Protein AF-A0A955D880-F1 (afdb_monomer_lite)

pLDDT: mean 82.8, std 12.59, range [48.59, 97.19]

Sequence (163 aa):
MEKTPTTTPPSQSPPSVARRWAWSAGALPAGFIVLAI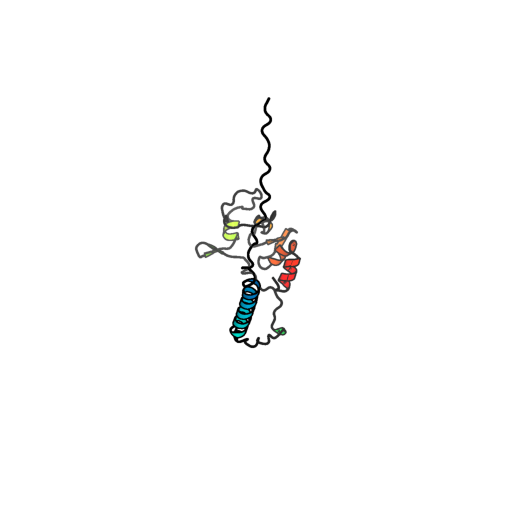WLGATSGRPDIPVVDTPGIDRASLVVAPRRQAMGDPPHTMVEGLPENCNACHQIFGSASPGGAALSFHREITLSHGLNARCVNCHDPHDRERLTLRDGSTIPFAETPLLCAQCHGTTYRDWQRGTH

Structure (mmCIF, N/CA/C/O backbone):
data_AF-A0A955D880-F1
#
_entry.id   AF-A0A955D880-F1
#
loop_
_atom_site.group_PDB
_atom_site.id
_atom_site.type_symbol
_atom_site.label_atom_id
_atom_site.label_alt_id
_atom_site.label_comp_id
_atom_site.label_asym_id
_atom_site.label_entity_id
_atom_site.label_seq_id
_atom_site.pdbx_PDB_ins_code
_atom_site.Cartn_x
_atom_site.Cartn_y
_atom_site.Cartn_z
_atom_site.occupancy
_atom_site.B_iso_or_equiv
_atom_site.auth_seq_id
_atom_site.auth_comp_id
_atom_site.auth_asym_id
_atom_site.auth_atom_id
_atom_site.pdbx_PDB_model_num
ATOM 1 N N . MET A 1 1 ? 4.815 87.605 -46.198 1.00 51.09 1 MET A N 1
ATOM 2 C CA . MET A 1 1 ? 4.827 87.033 -47.555 1.00 51.09 1 MET A CA 1
ATOM 3 C C . MET A 1 1 ? 6.274 86.758 -47.893 1.00 51.09 1 MET A C 1
ATOM 5 O O . MET A 1 1 ? 6.914 87.627 -48.442 1.00 51.09 1 MET A O 1
ATOM 9 N N . GLU A 1 2 ? 6.805 85.603 -47.496 1.00 48.59 2 GLU A N 1
ATOM 10 C CA . GLU A 1 2 ? 8.076 85.118 -48.039 1.00 48.59 2 GLU A CA 1
ATOM 11 C C . GLU A 1 2 ? 8.114 83.600 -47.859 1.00 48.59 2 GLU A C 1
ATOM 13 O O . GLU A 1 2 ? 8.034 83.085 -46.745 1.00 48.59 2 GLU A O 1
ATOM 18 N N . LYS A 1 3 ? 8.070 82.887 -48.987 1.00 53.78 3 LYS A N 1
ATOM 19 C CA . LYS A 1 3 ? 8.139 81.428 -49.057 1.00 53.78 3 LYS A CA 1
ATOM 20 C C . LYS A 1 3 ? 9.607 81.042 -48.919 1.00 53.78 3 LYS A C 1
ATOM 22 O O . LYS A 1 3 ? 10.378 81.283 -49.842 1.00 53.78 3 LYS A O 1
ATOM 27 N N . THR A 1 4 ? 9.985 80.438 -47.800 1.00 54.25 4 THR A N 1
ATOM 28 C CA . THR A 1 4 ? 11.317 79.845 -47.653 1.00 54.25 4 THR A CA 1
ATOM 29 C C . THR A 1 4 ? 11.426 78.626 -48.578 1.00 54.25 4 THR A C 1
ATOM 31 O O . THR A 1 4 ? 10.562 77.747 -48.514 1.00 54.25 4 THR A O 1
ATOM 34 N N . PRO A 1 5 ? 12.439 78.547 -49.456 1.00 59.53 5 PRO A N 1
ATOM 35 C CA . PRO A 1 5 ? 12.591 77.431 -50.378 1.00 59.53 5 PRO A CA 1
ATOM 36 C C . PRO A 1 5 ? 13.038 76.175 -49.622 1.00 59.53 5 PRO A C 1
ATOM 38 O O . PRO A 1 5 ? 14.025 76.181 -48.888 1.00 59.53 5 PRO A O 1
ATOM 41 N N . THR A 1 6 ? 12.298 75.082 -49.801 1.00 58.50 6 THR A N 1
ATOM 42 C CA . THR A 1 6 ? 12.678 73.757 -49.308 1.00 58.50 6 THR A CA 1
ATOM 43 C C . THR A 1 6 ? 13.786 73.198 -50.198 1.00 58.50 6 THR A C 1
ATOM 45 O O . THR A 1 6 ? 13.529 72.691 -51.286 1.00 58.50 6 THR A O 1
ATOM 48 N N . THR A 1 7 ? 15.030 73.309 -49.743 1.00 61.81 7 THR A N 1
ATOM 49 C CA . THR A 1 7 ? 16.190 72.677 -50.379 1.00 61.81 7 THR A CA 1
ATOM 50 C C . THR A 1 7 ? 16.181 71.180 -50.068 1.00 61.81 7 THR A C 1
ATOM 52 O O . THR A 1 7 ? 16.366 70.776 -48.921 1.00 61.81 7 THR A O 1
ATOM 55 N N . THR A 1 8 ? 15.948 70.340 -51.077 1.00 63.38 8 THR A N 1
ATOM 56 C CA . THR A 1 8 ? 16.103 68.882 -50.970 1.00 63.38 8 THR A CA 1
ATOM 57 C C . THR A 1 8 ? 17.583 68.535 -50.749 1.00 63.38 8 THR A C 1
ATOM 59 O O . THR A 1 8 ? 18.423 68.991 -51.530 1.00 63.38 8 THR A O 1
ATOM 62 N N . PRO A 1 9 ? 17.946 67.746 -49.721 1.00 66.69 9 PRO A N 1
ATOM 63 C CA . PRO A 1 9 ? 19.327 67.320 -49.530 1.00 66.69 9 PRO A CA 1
ATOM 64 C C . PRO A 1 9 ? 19.727 66.277 -50.590 1.00 66.69 9 PRO A C 1
ATOM 66 O O . PRO A 1 9 ? 18.876 65.516 -51.059 1.00 66.69 9 PRO A O 1
ATOM 69 N N . PRO A 1 10 ? 21.013 66.208 -50.979 1.00 62.09 10 PRO A N 1
ATOM 70 C CA . PRO A 1 10 ? 21.475 65.241 -51.966 1.00 62.09 10 PRO A CA 1
ATOM 71 C C . PRO A 1 10 ? 21.334 63.803 -51.448 1.00 62.09 10 PRO A C 1
ATOM 73 O O . PRO A 1 10 ? 21.678 63.494 -50.306 1.00 62.09 10 PRO A O 1
ATOM 76 N N . SER A 1 11 ? 20.850 62.923 -52.328 1.00 61.47 11 SER A N 1
ATOM 77 C CA . SER A 1 11 ? 20.796 61.472 -52.135 1.00 61.47 11 SER A CA 1
ATOM 78 C C . SER A 1 11 ? 22.201 60.924 -51.882 1.00 61.47 11 SER A C 1
ATOM 80 O O . SER A 1 11 ? 23.019 60.858 -52.799 1.00 61.47 11 SER A O 1
ATOM 82 N N . GLN A 1 12 ? 22.484 60.521 -50.645 1.00 61.50 12 GLN A N 1
ATOM 83 C CA . GLN A 1 12 ? 23.718 59.821 -50.303 1.00 61.50 12 GLN A CA 1
ATOM 84 C C . GLN A 1 12 ? 23.562 58.337 -50.648 1.00 61.50 12 GLN A C 1
ATOM 86 O O . GLN A 1 12 ? 22.694 57.652 -50.110 1.00 61.50 12 GLN A O 1
ATOM 91 N N . SER A 1 13 ? 24.402 57.840 -51.554 1.00 64.44 13 SER A N 1
ATOM 92 C CA . SER A 1 13 ? 24.541 56.405 -51.810 1.00 64.44 13 SER A CA 1
ATOM 93 C C . SER A 1 13 ? 25.023 55.700 -50.534 1.00 64.44 13 SER A C 1
ATOM 95 O O . SER A 1 13 ? 25.908 56.236 -49.859 1.00 64.44 13 SER A O 1
ATOM 97 N N . PRO A 1 14 ? 24.502 54.508 -50.184 1.00 63.31 14 PRO A N 1
ATOM 98 C CA . PRO A 1 14 ? 24.992 53.781 -49.021 1.00 63.31 14 PRO A CA 1
ATOM 99 C C . PRO A 1 14 ? 26.479 53.439 -49.209 1.00 63.31 14 PRO A C 1
ATOM 101 O O . PRO A 1 14 ? 26.905 53.165 -50.337 1.00 63.31 14 PRO A O 1
ATOM 104 N N . PRO A 1 15 ? 27.286 53.437 -48.131 1.00 59.47 15 PRO A N 1
ATOM 105 C CA . PRO A 1 15 ? 28.678 53.034 -48.231 1.00 59.47 15 PRO A CA 1
ATOM 106 C C . PRO A 1 15 ? 28.736 51.608 -48.777 1.00 59.47 15 PRO A C 1
ATOM 108 O O . PRO A 1 15 ? 28.047 50.713 -48.284 1.00 59.47 15 PRO A O 1
ATOM 111 N N . SER A 1 16 ? 29.569 51.383 -49.795 1.00 62.44 16 SER A N 1
ATOM 112 C CA . SER A 1 16 ? 29.898 50.032 -50.232 1.00 62.44 16 SER A CA 1
ATOM 113 C C . SER A 1 16 ? 30.479 49.301 -49.025 1.00 62.44 16 SER A C 1
ATOM 115 O O . SER A 1 16 ? 31.583 49.632 -48.582 1.00 62.44 16 SER A O 1
ATOM 117 N N . VAL A 1 17 ? 29.736 48.346 -48.462 1.00 63.00 17 VAL A N 1
ATOM 118 C CA . VAL A 1 17 ? 30.255 47.452 -47.427 1.00 63.00 17 VAL A CA 1
ATOM 119 C C . VAL A 1 17 ? 31.375 46.674 -48.094 1.00 63.00 17 VAL A C 1
ATOM 121 O O . VAL A 1 17 ? 31.149 45.727 -48.848 1.00 63.00 17 VAL A O 1
ATOM 124 N N . ALA A 1 18 ? 32.596 47.177 -47.912 1.00 57.97 18 ALA A N 1
ATOM 125 C CA . ALA A 1 18 ? 33.789 46.598 -48.480 1.00 57.97 18 ALA A CA 1
ATOM 126 C C . ALA A 1 18 ? 33.802 45.121 -48.103 1.00 57.97 18 ALA A C 1
ATOM 128 O O . ALA A 1 18 ? 33.600 44.761 -46.943 1.00 57.97 18 ALA A O 1
ATOM 129 N N . ARG A 1 19 ? 34.024 44.300 -49.126 1.00 59.03 19 ARG A N 1
ATOM 130 C CA . ARG A 1 19 ? 34.124 42.840 -49.179 1.00 59.03 19 ARG A CA 1
ATOM 131 C C . ARG A 1 19 ? 35.194 42.276 -48.225 1.00 59.03 19 ARG A C 1
ATOM 133 O O . ARG A 1 19 ? 36.090 41.559 -48.645 1.00 59.03 19 ARG A O 1
ATOM 140 N N . ARG A 1 20 ? 35.138 42.599 -46.932 1.00 53.69 20 ARG A N 1
ATOM 141 C CA . ARG A 1 20 ? 36.010 42.044 -45.885 1.00 53.69 20 ARG A CA 1
ATOM 142 C C . ARG A 1 20 ? 35.479 40.715 -45.348 1.00 53.69 20 ARG A C 1
ATOM 144 O O . ARG A 1 20 ? 36.172 40.048 -44.594 1.00 53.69 20 ARG A O 1
ATOM 151 N N . TRP A 1 21 ? 34.288 40.300 -45.785 1.00 54.53 21 TRP A N 1
ATOM 152 C CA . TRP A 1 21 ? 33.624 39.076 -45.332 1.00 54.53 21 TRP A CA 1
ATOM 153 C C . TRP A 1 21 ? 33.739 37.895 -46.307 1.00 54.53 21 TRP A C 1
ATOM 155 O O . TRP A 1 21 ? 32.989 36.934 -46.217 1.00 54.53 21 TRP A O 1
ATOM 165 N N . ALA A 1 22 ? 34.672 37.938 -47.263 1.00 55.41 22 ALA A N 1
ATOM 166 C CA . ALA A 1 22 ? 34.910 36.797 -48.153 1.00 55.41 22 ALA A CA 1
ATOM 167 C C . ALA A 1 22 ? 35.861 35.747 -47.540 1.00 55.41 22 ALA A C 1
ATOM 169 O O . ALA A 1 22 ? 35.851 34.595 -47.958 1.00 55.41 22 ALA A O 1
ATOM 170 N N . TRP A 1 23 ? 36.664 36.120 -46.538 1.00 53.00 23 TRP A N 1
ATOM 171 C CA . TRP A 1 23 ? 37.699 35.244 -45.968 1.00 53.00 23 TRP A CA 1
ATOM 172 C C . TRP A 1 23 ? 37.172 34.449 -44.757 1.00 53.00 23 TRP A C 1
ATOM 174 O O . TRP A 1 23 ? 37.708 33.401 -44.414 1.00 53.00 23 TRP A O 1
ATOM 184 N N . SER A 1 24 ? 36.076 34.907 -44.141 1.00 56.03 24 SER A N 1
ATOM 185 C CA . SER A 1 24 ? 35.447 34.274 -42.970 1.00 56.03 24 SER A CA 1
ATOM 186 C C . SER A 1 24 ? 34.470 33.150 -43.335 1.00 56.03 24 SER A C 1
ATOM 188 O O . SER A 1 24 ? 34.213 32.280 -42.508 1.00 56.03 24 SER A O 1
ATOM 190 N N . ALA A 1 25 ? 33.934 33.149 -44.562 1.00 63.16 25 ALA A N 1
ATOM 191 C CA . ALA A 1 25 ? 32.913 32.190 -44.986 1.00 63.16 25 ALA A CA 1
ATOM 192 C C . ALA A 1 25 ? 33.462 30.762 -45.169 1.00 63.16 25 ALA A C 1
ATOM 194 O O . ALA A 1 25 ? 32.748 29.798 -44.916 1.00 63.16 25 ALA A O 1
ATOM 195 N N . GLY A 1 26 ? 34.733 30.617 -45.567 1.00 66.19 26 GLY A N 1
ATOM 196 C CA . GLY A 1 26 ? 35.393 29.312 -45.716 1.00 66.19 26 GLY A CA 1
ATOM 197 C C . GLY A 1 26 ? 36.154 28.841 -44.472 1.00 66.19 26 GLY A C 1
ATOM 198 O O . GLY A 1 26 ? 36.280 27.641 -44.244 1.00 66.19 26 GLY A O 1
ATOM 199 N N . ALA A 1 27 ? 36.631 29.770 -43.637 1.00 80.50 27 ALA A N 1
ATOM 200 C CA . ALA A 1 27 ? 37.464 29.445 -42.479 1.00 80.50 27 ALA A CA 1
ATOM 201 C C . ALA A 1 27 ? 36.688 28.737 -41.354 1.00 80.50 27 ALA A C 1
ATOM 203 O O . ALA A 1 27 ? 37.205 27.808 -40.741 1.00 80.50 27 ALA A O 1
ATOM 204 N N . LEU A 1 28 ? 35.435 29.134 -41.113 1.00 82.94 28 LEU A N 1
ATOM 205 C CA . LEU A 1 28 ? 34.551 28.488 -40.137 1.00 82.94 28 LEU A CA 1
ATOM 206 C C . LEU A 1 28 ? 34.242 27.021 -40.482 1.00 82.94 28 LEU A C 1
ATOM 208 O O . LEU A 1 28 ? 34.534 26.161 -39.651 1.00 82.94 28 LEU A O 1
ATOM 212 N N . PRO A 1 29 ? 33.712 26.683 -41.677 1.00 88.31 29 PRO A N 1
ATOM 213 C CA . PRO A 1 29 ? 33.442 25.288 -42.020 1.00 88.31 29 PRO A CA 1
ATOM 214 C C . PRO A 1 29 ? 34.725 24.454 -42.087 1.00 88.31 29 PRO A C 1
ATOM 216 O O . PRO A 1 29 ? 34.723 23.317 -41.624 1.00 88.31 29 PRO A O 1
ATOM 219 N N . ALA A 1 30 ? 35.840 25.018 -42.568 1.00 91.19 30 ALA A N 1
ATOM 220 C CA . ALA A 1 30 ? 37.133 24.337 -42.526 1.00 91.19 30 ALA A CA 1
ATOM 221 C C . ALA A 1 30 ? 37.580 24.041 -41.083 1.00 91.19 30 ALA A C 1
ATOM 223 O O . ALA A 1 30 ? 38.028 22.934 -40.798 1.00 91.19 30 ALA A O 1
ATOM 224 N N . GLY A 1 31 ? 37.394 24.987 -40.158 1.00 92.44 31 GLY A N 1
ATOM 225 C CA . GLY A 1 31 ? 37.669 24.791 -38.735 1.00 92.44 31 GLY A CA 1
ATOM 226 C C . GLY A 1 31 ? 36.824 23.678 -38.113 1.00 92.44 31 GLY A C 1
ATOM 227 O O . GLY A 1 31 ? 37.363 22.828 -37.407 1.00 92.44 31 GLY A O 1
ATOM 228 N N . PHE A 1 32 ? 35.525 23.618 -38.425 1.00 94.00 32 PHE A N 1
ATOM 229 C CA . PHE A 1 32 ? 34.652 22.531 -37.966 1.00 94.00 32 PHE A CA 1
ATOM 230 C C . PHE A 1 32 ? 35.045 21.170 -38.549 1.00 94.00 32 PHE A C 1
ATOM 232 O O . PHE A 1 32 ? 35.001 20.175 -37.829 1.00 94.00 32 PHE A O 1
ATOM 239 N N . ILE A 1 33 ? 35.472 21.114 -39.814 1.00 95.56 33 ILE A N 1
ATOM 240 C CA . ILE A 1 33 ? 35.957 19.875 -40.440 1.00 95.56 33 ILE A CA 1
ATOM 241 C C . ILE A 1 33 ? 37.242 19.399 -39.758 1.00 95.56 33 ILE A C 1
ATOM 243 O O . ILE A 1 33 ? 37.345 18.228 -39.401 1.00 95.56 33 ILE A O 1
ATOM 247 N N . VAL A 1 34 ? 38.201 20.297 -39.522 1.00 95.56 34 VAL A N 1
ATOM 248 C CA . VAL A 1 34 ? 39.451 19.965 -38.820 1.00 95.56 34 VAL A CA 1
ATOM 249 C C . VAL A 1 34 ? 39.165 19.484 -37.399 1.00 95.56 34 VAL A C 1
ATOM 251 O O . VAL A 1 34 ? 39.713 18.466 -36.982 1.00 95.56 34 VAL A O 1
ATOM 254 N N . LEU A 1 35 ? 38.269 20.159 -36.674 1.00 94.56 35 LEU A N 1
ATOM 255 C CA . LEU A 1 35 ? 37.865 19.750 -35.331 1.00 94.56 35 LEU A CA 1
ATOM 256 C C . LEU A 1 35 ? 37.172 18.380 -35.333 1.00 94.56 35 LEU A C 1
ATOM 258 O O . LEU A 1 35 ? 37.459 17.562 -34.468 1.00 94.56 35 LEU A O 1
ATOM 262 N N . ALA A 1 36 ? 36.302 18.103 -36.307 1.00 94.44 36 ALA A N 1
ATOM 263 C CA . ALA A 1 36 ? 35.630 16.811 -36.433 1.00 94.44 36 ALA A CA 1
ATOM 264 C C . ALA A 1 36 ? 36.615 15.675 -36.748 1.00 94.44 36 ALA A C 1
ATOM 266 O O . ALA A 1 36 ? 36.529 14.609 -36.141 1.00 94.44 36 ALA A O 1
ATOM 267 N N . ILE A 1 37 ? 37.581 15.910 -37.645 1.00 94.88 37 ILE A N 1
ATOM 268 C CA . ILE A 1 37 ? 38.655 14.951 -37.942 1.00 94.88 37 ILE A CA 1
ATOM 269 C C . ILE A 1 37 ? 39.506 14.713 -36.692 1.00 94.88 37 ILE A C 1
ATOM 271 O O . ILE A 1 37 ? 39.789 13.567 -36.357 1.00 94.88 37 ILE A O 1
ATOM 275 N N . TRP A 1 38 ? 39.881 15.775 -35.975 1.00 93.94 38 TRP A N 1
ATOM 276 C CA . TRP A 1 38 ? 40.671 15.668 -34.752 1.00 93.94 38 TRP A CA 1
ATOM 277 C C . TRP A 1 38 ? 39.922 14.917 -33.649 1.00 93.94 38 TRP A C 1
ATOM 279 O O . TRP A 1 38 ? 40.488 14.009 -33.047 1.00 93.94 38 TRP A O 1
ATOM 289 N N . LEU A 1 39 ? 38.642 15.220 -33.423 1.00 92.19 39 LEU A N 1
ATOM 290 C CA . LEU A 1 39 ? 37.813 14.500 -32.457 1.00 92.19 39 LEU A CA 1
ATOM 291 C C . LEU A 1 39 ? 37.653 13.034 -32.850 1.00 92.19 39 LEU A C 1
ATOM 293 O O . LEU A 1 39 ? 37.834 12.182 -31.998 1.00 92.19 39 LEU A O 1
ATOM 297 N N . GLY A 1 40 ? 37.392 12.723 -34.122 1.00 91.19 40 GLY A N 1
ATOM 298 C CA . GLY A 1 40 ? 37.264 11.338 -34.583 1.00 91.19 40 GLY A CA 1
ATOM 299 C C . GLY A 1 40 ? 38.570 10.542 -34.495 1.00 91.19 40 GLY A C 1
ATOM 300 O O . GLY A 1 40 ? 38.549 9.359 -34.168 1.00 91.19 40 GLY A O 1
ATOM 301 N N . ALA A 1 41 ? 39.711 11.189 -34.752 1.00 90.00 41 ALA A N 1
ATOM 302 C CA . ALA A 1 41 ? 41.031 10.567 -34.661 1.00 90.00 41 ALA A CA 1
ATOM 303 C C . ALA A 1 41 ? 41.521 10.405 -33.212 1.00 90.00 41 ALA A C 1
ATOM 305 O O . ALA A 1 41 ? 42.294 9.492 -32.933 1.00 90.00 41 ALA A O 1
ATOM 306 N N . THR A 1 42 ? 41.089 11.278 -32.297 1.00 88.00 42 THR A N 1
ATOM 307 C CA . THR A 1 42 ? 41.473 11.234 -30.874 1.00 88.00 42 THR A CA 1
ATOM 308 C C . THR A 1 42 ? 40.442 10.540 -29.984 1.00 88.00 42 THR A C 1
ATOM 310 O O . THR A 1 42 ? 40.783 10.121 -28.877 1.00 88.00 42 THR A O 1
ATOM 313 N N . SER A 1 43 ? 39.204 10.350 -30.452 1.00 85.00 43 SER A N 1
ATOM 314 C CA . SER A 1 43 ? 38.180 9.575 -29.755 1.00 85.00 43 SER A CA 1
ATOM 315 C C . SER A 1 43 ? 38.492 8.084 -29.858 1.00 85.00 43 SER A C 1
ATOM 317 O O . SER A 1 43 ? 37.997 7.377 -30.738 1.00 85.00 43 SER A O 1
ATOM 319 N N . GLY A 1 44 ? 39.321 7.585 -28.946 1.00 80.62 44 GLY A N 1
ATOM 320 C CA . GLY A 1 44 ? 39.400 6.152 -28.693 1.00 80.62 44 GLY A CA 1
ATOM 321 C C . GLY A 1 44 ? 38.037 5.648 -28.220 1.00 80.62 44 GLY A C 1
ATOM 322 O O . GLY A 1 44 ? 37.393 6.280 -27.380 1.00 80.62 44 GLY A O 1
ATOM 323 N N . ARG A 1 45 ? 37.581 4.507 -28.745 1.00 80.00 45 ARG A N 1
ATOM 324 C CA . ARG A 1 45 ? 36.492 3.780 -28.085 1.00 80.00 45 ARG A CA 1
ATOM 325 C C . ARG A 1 45 ? 37.053 3.311 -26.744 1.00 80.00 45 ARG A C 1
ATOM 327 O O . ARG A 1 45 ? 38.076 2.627 -26.773 1.00 80.00 45 ARG A O 1
ATOM 334 N N . PRO A 1 46 ? 36.464 3.690 -25.597 1.00 81.19 46 PRO A N 1
ATOM 335 C CA . PRO A 1 46 ? 36.887 3.101 -24.341 1.00 81.19 46 PRO A CA 1
ATOM 336 C C . PRO A 1 46 ? 36.707 1.590 -24.476 1.00 81.19 46 PRO A C 1
ATOM 338 O O . PRO A 1 46 ? 35.621 1.130 -24.836 1.00 81.19 46 PRO A O 1
ATOM 341 N N . ASP A 1 47 ? 37.786 0.839 -24.260 1.00 82.19 47 ASP A N 1
ATOM 342 C CA . ASP A 1 47 ? 37.703 -0.609 -24.133 1.00 82.19 47 ASP A CA 1
ATOM 343 C C . ASP A 1 47 ? 37.008 -0.880 -22.802 1.00 82.19 47 ASP A C 1
ATOM 345 O O . ASP A 1 47 ? 37.612 -0.832 -21.729 1.00 82.19 47 ASP A O 1
ATOM 349 N N . ILE A 1 48 ? 35.682 -0.978 -22.866 1.00 84.31 48 ILE A N 1
ATOM 350 C CA . ILE A 1 48 ? 34.859 -1.348 -21.728 1.00 84.31 48 ILE A CA 1
ATOM 351 C C . ILE A 1 48 ? 34.899 -2.872 -21.715 1.00 84.31 48 ILE A C 1
ATOM 353 O O . ILE A 1 48 ? 34.303 -3.469 -22.614 1.00 84.31 48 ILE A O 1
ATOM 357 N N . PRO A 1 49 ? 35.568 -3.511 -20.738 1.00 85.12 49 PRO A N 1
ATOM 358 C CA . PRO A 1 49 ? 35.551 -4.958 -20.630 1.00 85.12 49 PRO A CA 1
ATOM 359 C C . PRO A 1 49 ? 34.103 -5.404 -20.420 1.00 85.12 49 PRO A C 1
ATOM 361 O O . PRO A 1 49 ? 33.536 -5.274 -19.334 1.00 85.12 49 PRO A O 1
ATOM 364 N N . VAL A 1 50 ? 33.482 -5.890 -21.493 1.00 85.12 50 VAL A N 1
ATOM 365 C CA . VAL A 1 50 ? 32.174 -6.529 -21.433 1.00 85.12 50 VAL A CA 1
ATOM 366 C C . VAL A 1 50 ? 32.435 -7.920 -20.890 1.00 85.12 50 VAL A C 1
ATOM 368 O O . VAL A 1 50 ? 32.916 -8.798 -21.599 1.00 85.12 50 VAL A O 1
ATOM 371 N N . VAL A 1 51 ? 32.187 -8.092 -19.596 1.00 86.00 51 VAL A N 1
ATOM 372 C CA . VAL A 1 51 ? 32.195 -9.418 -18.984 1.00 86.00 51 VAL A CA 1
ATOM 373 C C . VAL A 1 51 ? 31.102 -10.242 -19.660 1.00 86.00 51 VAL A C 1
ATOM 375 O O . VAL A 1 51 ? 29.980 -9.752 -19.831 1.00 86.00 51 VAL A O 1
ATOM 378 N N . ASP A 1 52 ? 31.419 -11.479 -20.039 1.00 86.88 52 ASP A N 1
ATOM 379 C CA . ASP A 1 52 ? 30.421 -12.406 -20.561 1.00 86.88 52 ASP A CA 1
ATOM 380 C C . ASP A 1 52 ? 29.257 -12.499 -19.575 1.00 86.88 52 ASP A C 1
ATOM 382 O O . ASP A 1 52 ? 29.442 -12.758 -18.383 1.00 86.88 52 ASP A O 1
ATOM 386 N N . THR A 1 53 ? 28.042 -12.249 -20.067 1.00 81.06 53 THR A N 1
ATOM 387 C CA . THR A 1 53 ? 26.850 -12.357 -19.227 1.00 81.06 53 THR A CA 1
ATOM 388 C C . THR A 1 53 ? 26.685 -13.826 -18.846 1.00 81.06 53 THR A C 1
ATOM 390 O O . THR A 1 53 ? 26.520 -14.655 -19.746 1.00 81.06 53 THR A O 1
ATOM 393 N N . PRO A 1 54 ? 26.716 -14.181 -17.549 1.00 84.50 54 PRO A N 1
ATOM 394 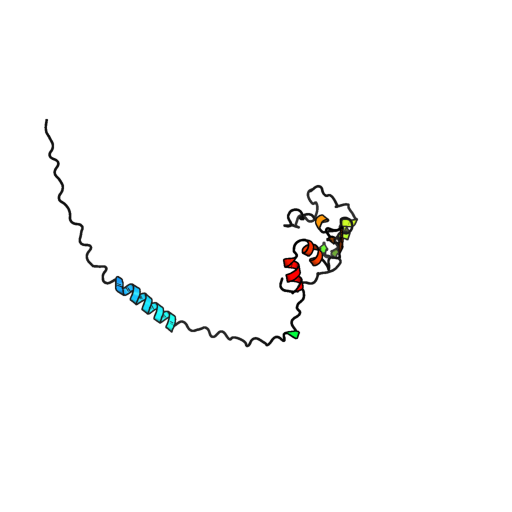C CA . PRO A 1 54 ? 26.496 -15.554 -17.131 1.00 84.50 54 PRO A CA 1
ATOM 395 C C . PRO A 1 54 ? 25.152 -16.043 -17.669 1.00 84.50 54 PRO A C 1
ATOM 397 O O . PRO A 1 54 ? 24.136 -15.354 -17.540 1.00 84.50 54 PRO A O 1
ATOM 400 N N . GLY A 1 55 ? 25.136 -17.227 -18.281 1.00 86.44 55 GLY A N 1
ATOM 401 C CA . GLY A 1 55 ? 23.890 -17.853 -18.705 1.00 86.44 55 GLY A CA 1
ATOM 402 C C . GLY A 1 55 ? 23.026 -18.139 -17.481 1.00 86.44 55 GLY A C 1
ATOM 403 O O . GLY A 1 55 ? 23.368 -19.003 -16.678 1.00 86.44 55 GLY A O 1
ATOM 404 N N . ILE A 1 56 ? 21.922 -17.409 -17.319 1.00 83.25 56 ILE A N 1
ATOM 405 C CA . ILE A 1 56 ? 20.959 -17.688 -16.253 1.00 83.25 56 ILE A CA 1
ATOM 406 C C . ILE A 1 56 ? 20.039 -18.807 -16.728 1.00 83.25 56 ILE A C 1
ATOM 408 O O . ILE A 1 56 ? 19.357 -18.669 -17.748 1.00 83.25 56 ILE A O 1
ATOM 412 N N . ASP A 1 57 ? 20.012 -19.912 -15.984 1.00 88.44 57 ASP A N 1
ATOM 413 C CA . ASP A 1 57 ? 19.047 -20.980 -16.216 1.00 88.44 57 ASP A CA 1
ATOM 414 C C . ASP A 1 57 ? 17.631 -20.425 -16.029 1.00 88.44 57 ASP A C 1
ATOM 416 O O . ASP A 1 57 ? 17.263 -19.970 -14.944 1.00 88.44 57 ASP A O 1
ATOM 420 N N . ARG A 1 58 ? 16.815 -20.466 -17.084 1.00 82.25 58 ARG A N 1
ATOM 421 C CA . ARG A 1 58 ? 15.429 -19.988 -17.030 1.00 82.25 58 ARG A CA 1
ATOM 422 C C . ARG A 1 58 ? 14.597 -20.749 -16.002 1.00 82.25 58 ARG A C 1
ATOM 424 O O . ARG A 1 58 ? 13.675 -20.158 -15.452 1.00 82.25 58 ARG A O 1
ATOM 431 N N . ALA A 1 59 ? 14.923 -22.011 -15.719 1.00 86.12 59 ALA A N 1
ATOM 432 C CA . ALA A 1 59 ? 14.237 -22.787 -14.690 1.00 86.12 59 ALA A CA 1
ATOM 433 C C . ALA A 1 59 ? 14.540 -22.284 -13.265 1.00 86.12 59 ALA A C 1
ATOM 435 O O . ALA A 1 59 ? 13.741 -22.508 -12.361 1.00 86.12 59 ALA A O 1
ATOM 436 N N . SER A 1 60 ? 15.645 -21.554 -13.067 1.00 82.12 60 SER A N 1
ATOM 437 C CA . SER A 1 60 ? 15.984 -20.920 -11.783 1.00 82.12 60 SER A CA 1
ATOM 438 C C . SER A 1 60 ? 15.242 -19.601 -11.526 1.00 82.12 60 SER A C 1
ATOM 440 O O . SER A 1 60 ? 15.279 -19.074 -10.412 1.00 82.12 60 SER A O 1
ATOM 442 N N . LEU A 1 61 ? 14.553 -19.051 -12.534 1.00 83.50 61 LEU A N 1
ATOM 443 C CA . LEU A 1 61 ? 13.811 -17.801 -12.397 1.00 83.50 61 LEU A CA 1
ATOM 444 C C . LEU A 1 61 ? 12.490 -18.052 -11.661 1.00 83.50 61 LEU A C 1
ATOM 446 O O . LEU A 1 61 ? 11.555 -18.638 -12.203 1.00 83.50 61 LEU A O 1
ATOM 450 N N . VAL A 1 62 ? 12.392 -17.555 -10.430 1.00 81.31 62 VAL A N 1
ATOM 451 C CA . VAL A 1 62 ? 11.148 -17.596 -9.656 1.00 81.31 62 VAL A CA 1
ATOM 452 C C . VAL A 1 62 ? 10.237 -16.457 -10.112 1.00 81.31 62 VAL A C 1
ATOM 454 O O . VAL A 1 62 ? 10.473 -15.290 -9.800 1.00 81.31 62 VAL A O 1
ATOM 457 N N . VAL A 1 63 ? 9.177 -16.800 -10.845 1.00 80.50 63 VAL A N 1
ATOM 458 C CA . VAL A 1 63 ? 8.098 -15.869 -11.209 1.00 80.50 63 VAL A CA 1
ATOM 459 C C . VAL A 1 63 ? 7.101 -15.827 -10.053 1.00 80.50 63 VAL A C 1
ATOM 461 O O . VAL A 1 63 ? 6.084 -16.516 -10.058 1.00 80.50 63 VAL A O 1
ATOM 464 N N . ALA A 1 64 ? 7.447 -15.066 -9.020 1.00 81.25 64 ALA A N 1
ATOM 465 C CA . ALA A 1 64 ? 6.616 -14.851 -7.844 1.00 81.25 64 ALA A CA 1
ATOM 466 C C . ALA A 1 64 ? 6.816 -13.424 -7.313 1.00 81.25 64 ALA A C 1
ATOM 468 O O . ALA A 1 64 ? 7.802 -12.764 -7.664 1.00 81.25 64 ALA A O 1
ATOM 469 N N . PRO A 1 65 ? 5.913 -12.933 -6.451 1.00 83.12 65 PRO A N 1
ATOM 470 C CA . PRO A 1 65 ? 6.091 -11.655 -5.787 1.00 83.12 65 PRO A CA 1
ATOM 471 C C . PRO A 1 65 ? 7.450 -11.542 -5.095 1.00 83.12 65 PRO A C 1
ATOM 473 O O . PRO A 1 65 ? 7.814 -12.366 -4.256 1.00 83.12 65 PRO A O 1
ATOM 476 N N . ARG A 1 66 ? 8.196 -10.482 -5.418 1.00 81.38 66 ARG A N 1
ATOM 477 C CA . ARG A 1 66 ? 9.531 -10.255 -4.849 1.00 81.38 66 ARG A CA 1
ATOM 478 C C . ARG A 1 66 ? 9.490 -9.865 -3.372 1.00 81.38 66 ARG A C 1
ATOM 480 O O . ARG A 1 66 ? 10.434 -10.134 -2.637 1.00 81.38 66 ARG A O 1
ATOM 487 N N . ARG A 1 67 ? 8.419 -9.188 -2.948 1.00 80.25 67 ARG A N 1
ATOM 488 C CA . ARG A 1 67 ? 8.216 -8.752 -1.563 1.00 80.25 67 ARG A CA 1
ATOM 489 C C . ARG A 1 67 ? 7.271 -9.714 -0.858 1.00 80.25 67 ARG A C 1
ATOM 491 O O . ARG A 1 67 ? 6.122 -9.853 -1.270 1.00 80.25 67 ARG A O 1
ATOM 498 N N . GLN A 1 68 ? 7.764 -10.322 0.212 1.00 75.31 68 GLN A N 1
ATOM 499 C CA . GLN A 1 68 ? 6.956 -11.052 1.182 1.00 75.31 68 GLN A CA 1
ATOM 500 C C . GLN A 1 68 ? 6.635 -10.126 2.358 1.00 75.31 68 GLN A C 1
ATOM 502 O O . GLN A 1 68 ? 7.363 -9.159 2.606 1.00 75.31 68 GLN A O 1
ATOM 507 N N . ALA A 1 69 ? 5.526 -10.384 3.048 1.00 80.50 69 ALA A N 1
ATOM 508 C CA . ALA A 1 69 ? 5.167 -9.614 4.229 1.00 80.50 69 ALA A CA 1
ATOM 509 C C . ALA A 1 69 ? 6.253 -9.756 5.306 1.00 80.50 69 ALA A C 1
ATOM 511 O O . ALA A 1 69 ? 6.806 -10.836 5.501 1.00 80.50 69 ALA A O 1
ATOM 512 N N . MET A 1 70 ? 6.563 -8.653 5.990 1.00 73.94 70 MET A N 1
ATOM 513 C CA . MET A 1 70 ? 7.614 -8.615 7.016 1.00 73.94 70 MET A CA 1
ATOM 514 C C . MET A 1 70 ? 7.248 -9.423 8.273 1.00 73.94 70 MET A C 1
ATOM 516 O O . MET A 1 70 ? 8.137 -9.824 9.016 1.00 73.94 70 MET A O 1
ATOM 520 N N . GLY A 1 71 ? 5.956 -9.672 8.499 1.00 82.50 71 GLY A N 1
ATOM 521 C CA . GLY A 1 71 ? 5.435 -10.464 9.608 1.00 82.50 71 GLY A CA 1
ATOM 522 C C . GLY A 1 71 ? 3.909 -10.433 9.650 1.00 82.50 71 GLY A C 1
ATOM 523 O O . GLY A 1 71 ? 3.286 -9.565 9.034 1.00 82.50 71 GLY A O 1
ATOM 524 N N . ASP A 1 72 ? 3.331 -11.395 10.365 1.00 88.31 72 ASP A N 1
ATOM 525 C CA . ASP A 1 72 ? 1.900 -11.489 10.648 1.00 88.31 72 ASP A CA 1
ATOM 526 C C . ASP A 1 72 ? 1.719 -12.149 12.034 1.00 88.31 72 ASP A C 1
ATOM 528 O O . ASP A 1 72 ? 2.009 -13.342 12.168 1.00 88.31 72 ASP A O 1
ATOM 532 N N . PRO A 1 73 ? 1.342 -11.390 13.084 1.00 87.88 73 PRO A N 1
ATOM 533 C CA . PRO A 1 73 ? 0.931 -9.985 13.052 1.00 87.88 73 PRO A CA 1
ATOM 534 C C . PRO A 1 73 ? 2.102 -9.002 12.843 1.00 87.88 73 PRO A C 1
ATOM 536 O O . PRO A 1 73 ? 3.265 -9.321 13.123 1.00 87.88 73 PRO A O 1
ATOM 539 N N . PRO A 1 74 ? 1.821 -7.785 12.346 1.00 86.88 74 PRO A N 1
ATOM 540 C CA . PRO A 1 74 ? 2.834 -6.750 12.196 1.00 86.88 74 PRO A CA 1
ATOM 541 C C . PRO A 1 74 ? 3.294 -6.237 13.567 1.00 86.88 74 PRO A C 1
ATOM 543 O O . PRO A 1 74 ? 2.490 -6.038 14.478 1.00 86.88 74 PRO A O 1
ATOM 546 N N . HIS A 1 75 ? 4.591 -5.962 13.691 1.00 89.25 75 HIS A N 1
ATOM 547 C CA . HIS A 1 75 ? 5.176 -5.341 14.877 1.00 89.25 75 HIS A CA 1
ATOM 548 C C . HIS A 1 75 ? 6.085 -4.172 14.491 1.00 89.25 75 HIS A C 1
ATOM 550 O O . HIS A 1 75 ? 6.626 -4.114 13.385 1.00 89.25 75 HIS A O 1
ATOM 556 N N . THR A 1 76 ? 6.254 -3.238 15.419 1.00 86.19 76 THR A N 1
ATOM 557 C CA . THR A 1 76 ? 7.188 -2.114 15.332 1.00 86.19 76 THR A CA 1
ATOM 558 C C . THR A 1 76 ? 7.990 -2.014 16.625 1.00 86.19 76 THR A C 1
ATOM 560 O O . THR A 1 76 ? 7.593 -2.555 17.651 1.00 86.19 76 THR A O 1
ATOM 563 N N . MET A 1 77 ? 9.117 -1.310 16.589 1.00 89.44 77 MET A N 1
ATOM 564 C CA . MET A 1 77 ? 9.894 -1.031 17.794 1.00 89.44 77 MET A CA 1
ATOM 565 C C . MET A 1 77 ? 9.389 0.259 18.443 1.00 89.44 77 MET A C 1
ATOM 567 O O . MET A 1 77 ? 9.401 1.312 17.805 1.00 89.44 77 MET A O 1
ATOM 571 N N . VAL A 1 78 ? 8.979 0.188 19.706 1.00 87.81 78 VAL A N 1
ATOM 572 C CA . VAL A 1 78 ? 8.614 1.343 20.538 1.00 87.81 78 VAL A CA 1
ATOM 573 C C . VAL A 1 78 ? 9.521 1.321 21.758 1.00 87.81 78 VAL A C 1
ATOM 575 O O . VAL A 1 78 ? 9.548 0.335 22.484 1.00 87.81 78 VAL A O 1
ATOM 578 N N . GLU A 1 79 ? 10.332 2.366 21.943 1.00 89.81 79 GLU A N 1
ATOM 579 C CA . GLU A 1 79 ? 11.328 2.433 23.031 1.00 89.81 79 GLU A CA 1
ATOM 580 C C . GLU A 1 79 ? 12.251 1.191 23.105 1.00 89.81 79 GLU A C 1
ATOM 582 O O . GLU A 1 79 ? 12.689 0.768 24.172 1.00 89.81 79 GLU A O 1
ATOM 587 N N . GLY A 1 80 ? 12.549 0.576 21.952 1.00 91.19 80 GLY A N 1
ATOM 588 C CA . GLY A 1 80 ? 13.407 -0.611 21.864 1.00 91.19 80 GLY A CA 1
ATOM 589 C C . GLY A 1 80 ? 12.723 -1.946 22.185 1.00 91.19 80 GLY A C 1
ATOM 590 O O . GLY A 1 80 ? 13.401 -2.973 22.185 1.00 91.19 80 GLY A O 1
ATOM 591 N N . LEU A 1 81 ? 11.404 -1.962 22.388 1.00 90.62 81 LEU A N 1
ATOM 592 C CA . LEU A 1 81 ? 10.603 -3.172 22.588 1.00 90.62 81 LEU A CA 1
ATOM 593 C C . LEU A 1 81 ? 9.714 -3.451 21.363 1.00 90.62 81 LEU A C 1
ATOM 595 O O . LEU A 1 81 ? 9.212 -2.501 20.757 1.00 90.62 81 LEU A O 1
ATOM 599 N N . PRO A 1 82 ? 9.532 -4.724 20.964 1.00 90.75 82 PRO A N 1
ATOM 600 C CA . PRO A 1 82 ? 8.624 -5.075 19.881 1.00 90.75 82 PRO A CA 1
ATOM 601 C C . PRO A 1 82 ? 7.173 -4.961 20.360 1.00 90.75 82 PRO A C 1
ATOM 603 O O . PRO A 1 82 ? 6.737 -5.727 21.213 1.00 90.75 82 PRO A O 1
ATOM 606 N N . GLU A 1 83 ? 6.424 -4.039 19.768 1.00 91.19 83 GLU A N 1
ATOM 607 C CA . GLU A 1 83 ? 5.007 -3.817 20.052 1.00 91.19 83 GLU A CA 1
ATOM 608 C C . GLU A 1 83 ? 4.163 -4.059 18.798 1.00 91.19 83 GLU A C 1
ATOM 610 O O . GLU A 1 83 ? 4.556 -3.708 17.679 1.00 91.19 83 GLU A O 1
ATOM 615 N N . ASN A 1 84 ? 2.985 -4.654 18.981 1.00 92.00 84 ASN A N 1
ATOM 616 C CA . ASN A 1 84 ? 1.980 -4.794 17.928 1.00 92.00 84 ASN A CA 1
ATOM 617 C C . ASN A 1 84 ? 0.944 -3.661 18.015 1.00 92.00 84 ASN A C 1
ATOM 619 O O . ASN A 1 84 ? 0.904 -2.875 18.961 1.00 92.00 84 ASN A O 1
ATOM 623 N N . CYS A 1 85 ? 0.087 -3.548 17.002 1.00 89.88 85 CYS A N 1
ATOM 624 C CA . CYS A 1 85 ? -0.906 -2.477 16.954 1.00 89.88 85 CYS A CA 1
ATOM 625 C C . CYS A 1 85 ? -1.910 -2.578 18.117 1.00 89.88 85 CYS A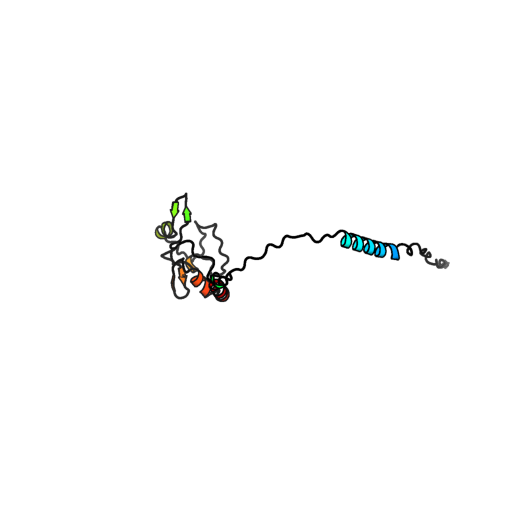 C 1
ATOM 627 O O . CYS A 1 85 ? -2.313 -1.570 18.704 1.00 89.88 85 CYS A O 1
ATOM 629 N N . ASN A 1 86 ? -2.314 -3.801 18.463 1.00 91.44 86 ASN A N 1
ATOM 630 C CA . ASN A 1 86 ? -3.319 -4.046 19.489 1.00 91.44 86 ASN A CA 1
ATOM 631 C C . ASN A 1 86 ? -2.831 -3.767 20.913 1.00 91.44 86 ASN A C 1
ATOM 633 O O . ASN A 1 86 ? -3.666 -3.434 21.753 1.00 91.44 86 ASN A O 1
ATOM 637 N N . ALA A 1 87 ? -1.519 -3.798 21.169 1.00 91.12 87 ALA A N 1
ATOM 638 C CA . ALA A 1 87 ? -0.928 -3.456 22.461 1.00 91.12 87 ALA A CA 1
ATOM 639 C C . ALA A 1 87 ? -1.420 -2.095 22.971 1.00 91.12 87 ALA A C 1
ATOM 641 O O . ALA A 1 87 ? -1.693 -1.940 24.156 1.00 91.12 87 ALA A O 1
ATOM 642 N N . CYS A 1 88 ? -1.624 -1.126 22.071 1.00 88.94 88 CYS A N 1
ATOM 643 C CA . CYS A 1 88 ? -2.273 0.143 22.400 1.00 88.94 88 CYS A CA 1
ATOM 644 C C . CYS A 1 88 ? -3.772 0.153 22.059 1.00 88.94 88 CYS A C 1
ATOM 646 O O . CYS A 1 88 ? -4.582 0.624 22.856 1.00 88.94 88 CYS A O 1
ATOM 648 N N . HIS A 1 89 ? -4.169 -0.360 20.891 1.00 88.94 89 HIS A N 1
ATOM 649 C CA . HIS A 1 89 ? -5.542 -0.215 20.385 1.00 88.94 89 HIS A CA 1
ATOM 650 C C . HIS A 1 89 ? -6.606 -1.055 21.108 1.00 88.94 89 HIS A C 1
ATOM 652 O O . HIS A 1 89 ? -7.794 -0.849 20.867 1.00 88.94 89 HIS A O 1
ATOM 658 N N . GLN A 1 90 ? -6.212 -1.945 22.019 1.00 88.38 90 GLN A N 1
ATOM 659 C CA . GLN A 1 90 ? -7.133 -2.630 22.932 1.00 88.38 90 GLN A CA 1
ATOM 660 C C . GLN A 1 90 ? -7.320 -1.891 24.268 1.00 88.38 90 GLN A C 1
ATOM 662 O O . GLN A 1 90 ? -8.243 -2.203 25.017 1.00 88.38 90 GLN A O 1
ATOM 667 N N . ILE A 1 91 ? -6.481 -0.894 24.570 1.00 88.38 91 ILE A N 1
ATOM 668 C CA . ILE A 1 91 ? -6.537 -0.129 25.827 1.00 88.38 91 ILE A CA 1
ATOM 669 C C . ILE A 1 91 ? -7.547 1.026 25.729 1.00 88.38 91 ILE A C 1
ATOM 671 O O . ILE A 1 91 ? -8.135 1.433 26.730 1.00 88.38 91 ILE A O 1
ATOM 675 N N . PHE A 1 92 ? -7.775 1.562 24.527 1.00 83.88 92 PHE A N 1
ATOM 676 C CA . PHE A 1 92 ? -8.690 2.677 24.290 1.00 83.88 92 PHE A CA 1
ATOM 677 C C . PHE A 1 92 ? -9.461 2.523 22.976 1.00 83.88 92 PHE A C 1
ATOM 679 O O . PHE A 1 92 ? -8.954 2.015 21.979 1.00 83.88 92 PHE A O 1
ATOM 686 N N . GLY A 1 93 ? -10.694 3.033 22.942 1.00 76.44 93 GLY A N 1
ATOM 687 C CA . GLY A 1 93 ? -11.497 3.064 21.721 1.00 76.44 93 GLY A CA 1
ATOM 688 C C . GLY A 1 93 ? -11.001 4.134 20.749 1.00 76.44 93 GLY A C 1
ATOM 689 O O . GLY A 1 93 ? -11.088 5.325 21.037 1.00 76.44 93 GLY A O 1
ATOM 690 N N . SER A 1 94 ? -10.521 3.729 19.571 1.00 74.69 94 SER A N 1
ATOM 691 C CA . SER A 1 94 ? -10.009 4.649 18.541 1.00 74.69 94 SER A CA 1
ATOM 692 C C . SER A 1 94 ? -10.761 4.559 17.205 1.00 74.69 94 SER A C 1
ATOM 694 O O . SER A 1 94 ? -10.225 4.915 16.157 1.00 74.69 94 SER A O 1
ATOM 696 N N . ALA A 1 95 ? -12.004 4.071 17.219 1.00 66.88 95 ALA A N 1
ATOM 697 C CA . ALA A 1 95 ? -12.820 3.857 16.020 1.00 66.88 95 ALA A CA 1
ATOM 698 C C . ALA A 1 95 ? -13.478 5.139 15.464 1.00 66.88 95 ALA A C 1
ATOM 700 O O . ALA A 1 95 ? -14.336 5.048 14.591 1.00 66.88 95 ALA A O 1
ATOM 701 N N . SER A 1 96 ? -13.118 6.330 15.966 1.00 64.69 96 SER A N 1
ATOM 702 C CA . SER A 1 96 ? -13.858 7.564 15.675 1.00 64.69 96 SER A CA 1
ATOM 703 C C . SER A 1 96 ? -13.865 7.900 14.171 1.00 64.69 96 SER A C 1
ATOM 705 O O . SER A 1 96 ? -12.832 8.286 13.616 1.00 64.69 96 SER A O 1
ATOM 707 N N . PRO A 1 97 ? -15.029 7.845 13.496 1.00 55.97 97 PRO A N 1
ATOM 708 C CA . PRO A 1 97 ? -15.161 8.164 12.079 1.00 55.97 97 PRO A CA 1
ATOM 709 C C . PRO A 1 97 ? -15.325 9.674 11.837 1.00 55.97 97 PRO A C 1
ATOM 711 O O . PRO A 1 97 ? -15.713 10.089 10.744 1.00 55.97 97 PRO A O 1
ATOM 714 N N . GLY A 1 98 ? -15.046 10.526 12.828 1.00 59.25 98 GLY A N 1
ATOM 715 C CA . GLY A 1 98 ? -15.375 11.956 12.788 1.00 59.25 98 GLY A CA 1
ATOM 716 C C . GLY A 1 98 ? -14.313 12.882 12.190 1.00 59.25 98 GLY A C 1
ATOM 717 O O . GLY A 1 98 ? -14.591 14.055 11.996 1.00 59.25 98 GLY A O 1
ATOM 718 N N . GLY A 1 99 ? -13.102 12.397 11.893 1.00 63.28 99 GLY A N 1
ATOM 719 C CA . GLY A 1 99 ? -12.019 13.269 11.409 1.00 63.28 99 GLY A CA 1
ATOM 720 C C . GLY A 1 99 ? -11.424 14.139 12.517 1.00 63.28 99 GLY A C 1
ATOM 721 O O . GLY A 1 99 ? -10.856 15.190 12.238 1.00 63.28 99 GLY A O 1
ATOM 722 N N . ALA A 1 100 ? -11.563 13.699 13.772 1.00 70.44 100 ALA A N 1
ATOM 723 C CA . ALA A 1 100 ? -10.844 14.282 14.892 1.00 70.44 100 ALA A CA 1
ATOM 724 C C . ALA A 1 100 ? -9.329 14.208 14.644 1.00 70.44 100 ALA A C 1
ATOM 726 O O . ALA A 1 100 ? -8.836 13.253 14.037 1.00 70.44 100 ALA A O 1
ATOM 727 N N . ALA A 1 101 ? -8.602 15.218 15.121 1.00 76.19 101 ALA A N 1
ATOM 728 C CA . ALA A 1 101 ? -7.150 15.236 15.031 1.00 76.19 101 ALA A CA 1
ATOM 729 C C . ALA A 1 101 ? -6.554 14.019 15.752 1.00 76.19 101 ALA A C 1
ATOM 731 O O . ALA A 1 101 ? -6.984 13.658 16.849 1.00 76.19 101 ALA A O 1
ATOM 732 N N . LEU A 1 102 ? -5.559 13.393 15.127 1.00 80.38 102 LEU A N 1
ATOM 733 C CA . LEU A 1 102 ? -4.887 12.231 15.689 1.00 80.38 102 LEU A CA 1
ATOM 734 C C . LEU A 1 102 ? -3.994 12.644 16.869 1.00 80.38 102 LEU A C 1
ATOM 736 O O . LEU A 1 102 ? -3.164 13.545 16.740 1.00 80.38 102 LEU A O 1
ATOM 740 N N . SER A 1 103 ? -4.132 11.959 18.007 1.00 82.69 103 SER A N 1
ATOM 741 C CA . SER A 1 103 ? -3.217 12.111 19.150 1.00 82.69 103 SER A CA 1
ATOM 742 C C . SER A 1 103 ? -1.890 11.370 18.934 1.00 82.69 103 SER A C 1
ATOM 744 O O . SER A 1 103 ? -0.847 11.833 19.390 1.00 82.69 103 SER A O 1
ATOM 746 N N . PHE A 1 104 ? -1.931 10.260 18.190 1.00 85.88 104 PHE A N 1
ATOM 747 C CA . PHE A 1 104 ? -0.798 9.392 17.844 1.00 85.88 104 PHE A CA 1
ATOM 748 C C . PHE A 1 104 ? -0.713 9.203 16.327 1.00 85.88 104 PHE A C 1
ATOM 750 O O . PHE A 1 104 ? -1.667 9.522 15.625 1.00 85.88 104 PHE A O 1
ATOM 757 N N . HIS A 1 105 ? 0.398 8.673 15.812 1.00 87.69 105 HIS A N 1
ATOM 758 C CA . HIS A 1 105 ? 0.574 8.393 14.378 1.00 87.69 105 HIS A CA 1
ATOM 759 C C . HIS A 1 105 ? 0.463 9.634 13.473 1.00 87.69 105 HIS A C 1
ATOM 761 O O . HIS A 1 105 ? 0.059 9.538 12.314 1.00 87.69 105 HIS A O 1
ATOM 767 N N . ARG A 1 106 ? 0.802 10.820 13.996 1.00 87.62 106 ARG A N 1
ATOM 768 C CA . ARG A 1 106 ? 0.734 12.099 13.258 1.00 87.62 106 ARG A CA 1
ATOM 769 C C . ARG A 1 106 ? 1.734 12.161 12.101 1.00 87.62 106 ARG A C 1
ATOM 771 O O . ARG A 1 106 ? 1.582 12.966 11.190 1.00 87.62 106 ARG A O 1
ATOM 778 N N . GLU A 1 107 ? 2.748 11.315 12.156 1.00 89.31 107 GLU A N 1
ATOM 779 C CA . GLU A 1 107 ? 3.778 11.104 11.15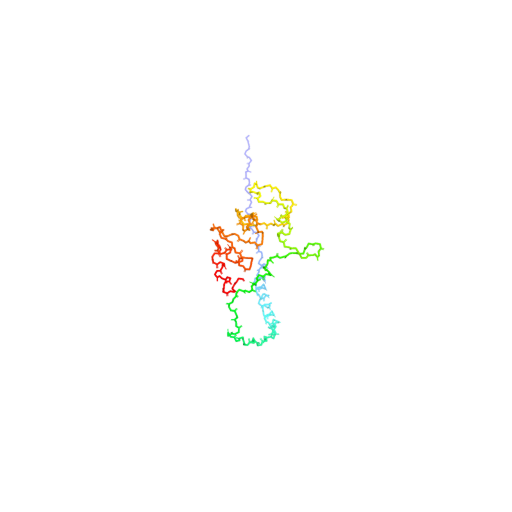1 1.00 89.31 107 GLU A CA 1
ATOM 780 C C . GLU A 1 107 ? 3.307 10.246 9.965 1.00 89.31 107 GLU A C 1
ATOM 782 O O . GLU A 1 107 ? 3.929 10.277 8.902 1.00 89.31 107 GLU A O 1
ATOM 787 N N . ILE A 1 108 ? 2.199 9.507 10.100 1.00 87.25 108 ILE A N 1
ATOM 788 C CA . ILE A 1 108 ? 1.678 8.657 9.026 1.00 87.25 108 ILE A CA 1
ATOM 789 C C . ILE A 1 108 ? 0.858 9.507 8.055 1.00 87.25 108 ILE A C 1
ATOM 791 O O . ILE A 1 108 ? -0.234 9.977 8.367 1.00 87.25 108 ILE A O 1
ATOM 795 N N . THR A 1 109 ? 1.371 9.665 6.836 1.00 87.31 109 THR A N 1
ATOM 796 C CA . THR A 1 109 ? 0.679 10.377 5.754 1.00 87.31 109 THR A CA 1
ATOM 797 C C . THR A 1 109 ? 0.105 9.385 4.746 1.00 87.31 109 THR A C 1
ATOM 799 O O . THR A 1 109 ? 0.847 8.630 4.121 1.00 87.31 109 THR A O 1
ATOM 802 N N . LEU A 1 110 ? -1.220 9.396 4.556 1.00 87.19 110 LEU A N 1
ATOM 803 C CA . LEU A 1 110 ? -1.915 8.517 3.610 1.00 87.19 110 LEU A CA 1
ATOM 804 C C . LEU A 1 110 ? -2.425 9.290 2.388 1.00 87.19 110 LEU A C 1
ATOM 806 O O . LEU A 1 110 ? -3.381 10.057 2.472 1.00 87.19 110 LEU A O 1
ATOM 810 N N . SER A 1 111 ? -1.853 9.015 1.217 1.00 90.19 111 SER A N 1
ATOM 811 C CA . SER A 1 111 ? -2.296 9.580 -0.069 1.00 90.19 111 SER A CA 1
ATOM 812 C C . SER A 1 111 ? -3.285 8.659 -0.797 1.00 90.19 111 SER A C 1
ATOM 814 O O . SER A 1 111 ? -3.052 8.264 -1.933 1.00 90.19 111 SER A O 1
ATOM 816 N N . HIS A 1 112 ? -4.385 8.290 -0.131 1.00 90.62 112 HIS A N 1
ATOM 817 C CA . HIS A 1 112 ? -5.367 7.302 -0.624 1.00 90.62 112 HIS A CA 1
ATOM 818 C C . HIS A 1 112 ? -6.781 7.879 -0.852 1.00 90.62 112 HIS A C 1
ATOM 820 O O . HIS A 1 112 ? -7.775 7.149 -0.867 1.00 90.62 112 HIS A O 1
ATOM 826 N N . GLY A 1 113 ? -6.898 9.199 -1.033 1.0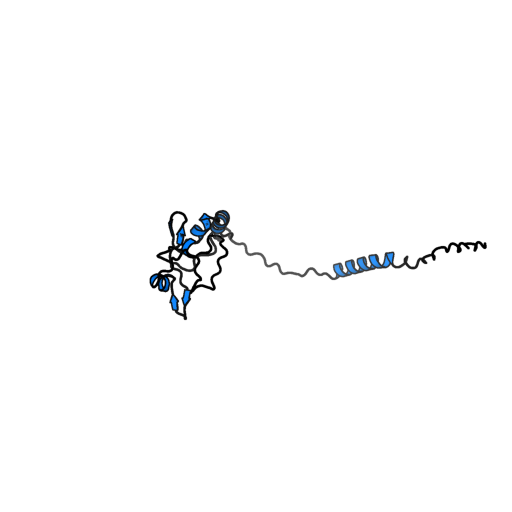0 88.75 113 GLY A N 1
ATOM 827 C CA . GLY A 1 113 ? -8.181 9.872 -1.261 1.00 88.75 113 GLY A CA 1
ATOM 828 C C . GLY A 1 113 ? -9.168 9.626 -0.117 1.00 88.75 113 GLY A C 1
ATOM 829 O O . GLY A 1 113 ? -8.836 9.821 1.049 1.00 88.75 113 GLY A O 1
ATOM 830 N N . LEU A 1 114 ? -10.374 9.144 -0.437 1.00 86.69 114 LEU A N 1
ATOM 831 C CA . LEU A 1 114 ? -11.390 8.802 0.571 1.00 86.69 114 LEU A CA 1
ATOM 832 C C . LEU A 1 114 ? -10.959 7.649 1.494 1.00 86.69 114 LEU A C 1
ATOM 834 O O . LEU A 1 114 ? -11.460 7.539 2.612 1.00 86.69 114 LEU A O 1
ATOM 838 N N . ASN A 1 115 ? -9.990 6.833 1.065 1.00 88.19 115 ASN A N 1
ATOM 839 C CA . ASN A 1 115 ? -9.447 5.730 1.851 1.00 88.19 115 ASN A CA 1
ATOM 840 C C . ASN A 1 115 ? -8.292 6.156 2.785 1.00 88.19 115 ASN A C 1
ATOM 842 O O . ASN A 1 115 ? -7.580 5.307 3.300 1.00 88.19 115 ASN A O 1
ATOM 846 N N . ALA A 1 116 ? -8.115 7.450 3.066 1.00 87.06 116 ALA A N 1
ATOM 847 C CA . ALA A 1 116 ? -7.017 7.977 3.887 1.00 87.06 116 ALA A CA 1
ATOM 848 C C . ALA A 1 116 ? -7.231 7.888 5.418 1.00 87.06 116 ALA A C 1
ATOM 850 O O . ALA A 1 116 ? -6.723 8.718 6.169 1.00 87.06 116 ALA A O 1
ATOM 851 N N . ARG A 1 117 ? -7.992 6.902 5.903 1.00 85.94 117 ARG A N 1
ATOM 852 C CA . ARG A 1 117 ? -8.227 6.664 7.337 1.00 85.94 117 ARG A CA 1
ATOM 853 C C . ARG A 1 117 ? -7.856 5.235 7.682 1.00 85.94 117 ARG A C 1
ATOM 855 O O . ARG A 1 117 ? -8.129 4.333 6.899 1.00 85.94 117 ARG A O 1
ATOM 862 N N . CYS A 1 118 ? -7.326 5.023 8.882 1.00 87.44 118 CYS A N 1
ATOM 863 C CA . CYS A 1 118 ? -6.834 3.716 9.319 1.00 87.44 118 CYS A CA 1
ATOM 864 C C . CYS A 1 118 ? -7.926 2.632 9.226 1.00 87.44 118 CYS A C 1
ATOM 866 O O . CYS A 1 118 ? -7.716 1.579 8.637 1.00 87.44 118 CYS A O 1
ATOM 868 N N . VAL A 1 119 ? -9.133 2.929 9.720 1.00 87.69 119 VAL A N 1
ATOM 869 C CA . VAL A 1 119 ? -10.273 1.987 9.745 1.00 87.69 119 VAL A CA 1
ATOM 870 C C . VAL A 1 119 ? -10.916 1.728 8.378 1.00 87.69 119 VAL A C 1
ATOM 872 O O . VAL A 1 119 ? -11.828 0.919 8.281 1.00 87.69 119 VAL A O 1
ATOM 875 N N . ASN A 1 120 ? -10.469 2.401 7.312 1.00 88.69 120 ASN A N 1
ATOM 876 C CA . ASN A 1 120 ? -10.906 2.046 5.959 1.00 88.69 120 ASN A CA 1
ATOM 877 C C . ASN A 1 120 ? -10.258 0.741 5.479 1.00 88.69 120 ASN A C 1
ATOM 879 O O . ASN A 1 120 ? -10.765 0.111 4.557 1.00 88.69 120 ASN A O 1
ATOM 883 N N . CYS A 1 121 ? -9.123 0.381 6.080 1.00 91.62 121 CYS A N 1
ATOM 884 C CA . CYS A 1 121 ? -8.331 -0.784 5.711 1.00 91.62 121 CYS A CA 1
ATOM 885 C C . CYS A 1 121 ? -8.167 -1.764 6.871 1.00 91.62 121 CYS A C 1
ATOM 887 O O . CYS A 1 121 ? -8.012 -2.949 6.619 1.00 91.62 121 CYS A O 1
ATOM 889 N N . HIS A 1 122 ? -8.173 -1.287 8.116 1.00 92.50 122 HIS A N 1
ATOM 890 C CA . HIS A 1 122 ? -8.014 -2.121 9.306 1.00 92.50 122 HIS A CA 1
ATOM 891 C C . HIS A 1 122 ? -9.354 -2.432 9.957 1.00 92.50 122 HIS A C 1
ATOM 893 O O . HIS A 1 122 ? -10.244 -1.575 9.984 1.00 92.50 122 HIS A O 1
ATOM 899 N N . ASP A 1 123 ? -9.441 -3.603 10.581 1.00 91.88 123 ASP A N 1
ATOM 900 C CA . ASP A 1 123 ? -10.595 -3.945 11.398 1.00 91.88 123 ASP A CA 1
ATOM 901 C C . ASP A 1 123 ? -10.702 -2.986 12.604 1.00 91.88 123 ASP A C 1
ATOM 903 O O . ASP A 1 123 ? -9.689 -2.662 13.241 1.00 91.88 123 ASP A O 1
ATOM 907 N N . PRO A 1 124 ? -11.910 -2.465 12.911 1.00 88.56 124 PRO A N 1
ATOM 908 C CA . PRO A 1 124 ? -12.125 -1.469 13.958 1.00 88.56 124 PRO A CA 1
ATOM 909 C C . PRO A 1 124 ? -11.986 -2.005 15.389 1.00 88.56 124 PRO A C 1
ATOM 911 O O . PRO A 1 124 ? -11.819 -1.186 16.301 1.00 88.56 124 PRO A O 1
ATOM 914 N N . HIS A 1 125 ? -11.938 -3.320 15.591 1.00 88.44 125 HIS A N 1
ATOM 915 C CA . HIS A 1 125 ? -11.738 -3.984 16.883 1.00 88.44 125 HIS A CA 1
ATOM 916 C C . HIS A 1 125 ? -10.410 -4.750 16.966 1.00 88.44 125 HIS A C 1
ATOM 918 O O . HIS A 1 125 ? -9.897 -4.934 18.065 1.00 88.44 125 HIS A O 1
ATOM 924 N N . ASP A 1 126 ? -9.829 -5.130 15.828 1.00 91.56 126 ASP A N 1
ATOM 925 C CA . ASP A 1 126 ? -8.554 -5.841 15.743 1.00 91.56 126 ASP A CA 1
ATOM 926 C C . ASP A 1 126 ? -7.612 -5.179 14.722 1.00 91.56 126 ASP A C 1
ATOM 928 O O . ASP A 1 126 ? -7.688 -5.407 13.516 1.00 91.56 126 ASP A O 1
ATOM 932 N N . ARG A 1 127 ? -6.673 -4.346 15.187 1.00 90.62 127 ARG A N 1
ATOM 933 C CA . ARG A 1 127 ? -5.754 -3.624 14.287 1.00 90.62 127 ARG A CA 1
ATOM 934 C C . ARG A 1 127 ? -4.713 -4.512 13.617 1.00 90.62 127 ARG A C 1
ATOM 936 O O . ARG A 1 127 ? -4.042 -4.027 12.705 1.00 90.62 127 ARG A O 1
ATOM 943 N N . GLU A 1 128 ? -4.607 -5.773 14.022 1.00 92.50 128 GLU A N 1
ATOM 944 C CA . GLU A 1 128 ? -3.771 -6.787 13.378 1.00 92.50 128 GLU A CA 1
ATOM 945 C C . GLU A 1 128 ? -4.477 -7.461 12.198 1.00 92.50 128 GLU A C 1
ATOM 947 O O . GLU A 1 128 ? -3.879 -8.292 11.520 1.00 92.50 128 GLU A O 1
ATOM 952 N N . ARG A 1 129 ? -5.726 -7.087 11.896 1.00 94.44 129 ARG A N 1
ATOM 953 C CA . ARG A 1 129 ? -6.439 -7.554 10.706 1.00 94.44 129 ARG A CA 1
ATOM 954 C C . ARG A 1 129 ? -6.818 -6.422 9.774 1.00 94.44 129 ARG A C 1
ATOM 956 O O . ARG A 1 129 ? -7.038 -5.280 10.181 1.00 94.44 129 ARG A O 1
ATOM 963 N N . LEU A 1 130 ? -6.921 -6.774 8.498 1.00 95.44 130 LEU A N 1
ATOM 964 C CA . LEU A 1 130 ? -7.371 -5.882 7.441 1.00 95.44 130 LEU A CA 1
ATOM 965 C C . LEU A 1 130 ? -8.802 -6.242 7.046 1.00 95.44 130 LEU A C 1
ATOM 967 O O . LEU A 1 130 ? -9.120 -7.423 6.937 1.00 95.44 130 LEU A O 1
ATOM 971 N N . THR A 1 131 ? -9.645 -5.244 6.800 1.00 95.31 131 THR A N 1
ATOM 972 C CA . THR A 1 131 ? -11.045 -5.420 6.397 1.00 95.31 131 THR A CA 1
ATOM 973 C C . THR A 1 131 ? -11.200 -5.177 4.900 1.00 95.31 131 THR A C 1
ATOM 975 O O . THR A 1 131 ? -10.797 -4.140 4.370 1.00 95.31 131 THR A O 1
ATOM 978 N N . LEU A 1 132 ? -11.798 -6.139 4.204 1.00 95.94 132 LEU A N 1
ATOM 979 C CA . LEU A 1 132 ? -12.175 -6.030 2.800 1.00 95.94 132 LEU A CA 1
ATOM 980 C C . LEU A 1 132 ? -13.497 -5.261 2.641 1.00 95.94 132 LEU A C 1
ATOM 982 O O . LEU A 1 132 ? -14.244 -5.043 3.592 1.00 95.94 132 LEU A O 1
ATOM 986 N N . ARG A 1 133 ? -13.821 -4.848 1.413 1.00 92.56 133 ARG A N 1
ATOM 987 C CA . ARG A 1 133 ? -15.043 -4.088 1.099 1.00 92.56 133 ARG A CA 1
ATOM 988 C C . ARG A 1 133 ? -16.331 -4.866 1.348 1.00 92.56 133 ARG A C 1
ATOM 990 O O . ARG A 1 133 ? -17.369 -4.239 1.530 1.00 92.56 133 ARG A O 1
ATOM 997 N N . ASP A 1 134 ? -16.274 -6.194 1.327 1.00 94.00 134 ASP A N 1
ATOM 998 C CA . ASP A 1 134 ? -17.400 -7.065 1.678 1.00 94.00 134 ASP A CA 1
ATOM 999 C C . ASP A 1 134 ? -17.552 -7.271 3.198 1.00 94.00 134 ASP A C 1
ATOM 1001 O O . ASP A 1 134 ? -18.486 -7.938 3.639 1.00 94.00 134 ASP A O 1
ATOM 1005 N N . GLY A 1 135 ? -16.658 -6.680 3.998 1.00 93.69 135 GLY A N 1
ATOM 1006 C CA . GLY A 1 135 ? -16.632 -6.778 5.453 1.00 93.69 135 GLY A CA 1
ATOM 1007 C C . GLY A 1 135 ? -15.872 -7.988 6.000 1.00 93.69 135 GLY A C 1
ATOM 1008 O O . GLY A 1 135 ? -15.692 -8.070 7.213 1.00 93.69 135 GLY A O 1
ATOM 1009 N N . SER A 1 136 ? -15.402 -8.909 5.153 1.00 96.50 136 SER A N 1
ATOM 1010 C CA . SER A 1 136 ? -14.520 -9.993 5.598 1.00 96.50 136 SER A CA 1
ATOM 1011 C C . SER A 1 136 ? -13.151 -9.457 6.019 1.00 96.50 136 SER A C 1
ATOM 1013 O O . SER A 1 136 ? -12.758 -8.350 5.641 1.00 96.50 136 SER A O 1
ATOM 1015 N N . THR A 1 137 ? -12.416 -10.229 6.821 1.00 97.19 137 THR A N 1
ATOM 1016 C CA . THR A 1 137 ? -11.076 -9.846 7.271 1.00 97.19 137 THR A CA 1
ATOM 1017 C C . THR A 1 137 ? -10.002 -10.801 6.774 1.00 97.19 137 THR A C 1
ATOM 1019 O O . THR A 1 137 ? -10.211 -12.007 6.656 1.00 97.19 137 THR A O 1
ATOM 1022 N N . ILE A 1 138 ? -8.822 -10.247 6.503 1.00 96.69 138 ILE A N 1
ATOM 1023 C CA . ILE A 1 138 ? -7.634 -10.972 6.045 1.00 96.69 138 ILE A CA 1
ATOM 1024 C C . ILE A 1 138 ? -6.425 -10.621 6.928 1.00 96.69 138 ILE A C 1
ATOM 1026 O O . ILE A 1 138 ? -6.445 -9.595 7.618 1.00 96.69 138 ILE A O 1
ATOM 1030 N N . PRO A 1 139 ? -5.402 -11.492 6.997 1.00 94.94 139 PRO A N 1
ATOM 1031 C CA . PRO A 1 139 ? -4.172 -11.196 7.734 1.00 94.94 139 PRO A CA 1
ATOM 1032 C C . PRO A 1 139 ? -3.303 -10.145 7.025 1.00 94.94 139 PRO A C 1
ATOM 1034 O O . PRO A 1 139 ? -3.476 -9.885 5.830 1.00 94.94 139 PRO A O 1
ATOM 1037 N N . PHE A 1 140 ? -2.295 -9.594 7.712 1.00 92.25 140 PHE A N 1
ATOM 1038 C CA . PHE A 1 140 ? -1.338 -8.668 7.081 1.00 92.25 140 PHE A CA 1
ATOM 1039 C C . PHE A 1 140 ? -0.511 -9.333 5.986 1.00 92.25 140 PHE A C 1
ATOM 1041 O O . PHE A 1 140 ? -0.157 -8.681 4.996 1.00 92.25 140 PHE A O 1
ATOM 1048 N N . ALA A 1 141 ? -0.254 -10.637 6.118 1.00 92.19 141 ALA A N 1
ATOM 1049 C CA . ALA A 1 141 ? 0.407 -11.436 5.090 1.00 92.19 141 ALA A CA 1
ATOM 1050 C C . ALA A 1 141 ? -0.301 -11.351 3.724 1.00 92.19 141 ALA A C 1
ATOM 1052 O O . ALA A 1 141 ? 0.335 -11.481 2.678 1.00 92.19 141 ALA A O 1
ATOM 1053 N N . GLU A 1 142 ? -1.602 -11.057 3.729 1.00 93.50 142 GLU A N 1
ATOM 1054 C CA . GLU A 1 142 ? -2.453 -10.972 2.548 1.00 93.50 142 GLU A CA 1
ATOM 1055 C C . GLU A 1 142 ? -2.765 -9.528 2.120 1.00 93.50 142 GLU A C 1
ATOM 1057 O O . GLU A 1 142 ? -3.622 -9.314 1.266 1.00 93.50 142 GLU A O 1
ATOM 1062 N N . THR A 1 143 ? -2.021 -8.524 2.608 1.00 93.00 143 THR A N 1
ATOM 1063 C CA . THR A 1 143 ? -2.149 -7.108 2.184 1.00 93.00 143 THR A CA 1
ATOM 1064 C C . THR A 1 143 ? -2.321 -6.907 0.663 1.00 93.00 143 THR A C 1
ATOM 1066 O O . THR A 1 143 ? -3.134 -6.069 0.267 1.00 93.00 143 THR A O 1
ATOM 1069 N N . PRO A 1 144 ? -1.642 -7.659 -0.233 1.00 93.06 144 PRO A N 1
ATOM 1070 C CA . PRO A 1 144 ? -1.880 -7.550 -1.673 1.00 93.06 144 PRO A CA 1
ATOM 1071 C C . PRO A 1 144 ? -3.348 -7.743 -2.090 1.00 93.06 144 PRO A C 1
ATOM 1073 O O . PRO A 1 144 ? -3.803 -7.061 -3.008 1.00 93.06 144 PRO A O 1
ATOM 1076 N N . LEU A 1 145 ? -4.102 -8.615 -1.408 1.00 94.00 145 LEU A N 1
ATOM 1077 C CA . LEU A 1 145 ? -5.529 -8.841 -1.663 1.00 94.00 145 LEU A CA 1
ATOM 1078 C C . LEU A 1 145 ? -6.378 -7.622 -1.287 1.00 94.00 145 LEU A C 1
ATOM 1080 O O . LEU A 1 145 ? -7.285 -7.268 -2.039 1.00 94.00 145 LEU A O 1
ATOM 1084 N N . LEU A 1 146 ? -6.049 -6.927 -0.190 1.00 95.06 146 LEU A N 1
ATOM 1085 C CA . LEU A 1 146 ? -6.710 -5.673 0.191 1.00 95.06 146 LEU A CA 1
ATOM 1086 C C . LEU A 1 146 ? -6.600 -4.643 -0.943 1.00 95.06 146 LEU A C 1
ATOM 1088 O O . LEU A 1 146 ? -7.605 -4.057 -1.353 1.00 95.06 146 LEU A O 1
ATOM 1092 N N . CYS A 1 147 ? -5.388 -4.451 -1.468 1.00 92.88 147 CYS A N 1
ATOM 1093 C CA . CYS A 1 147 ? -5.093 -3.484 -2.527 1.00 92.88 147 CYS A CA 1
ATOM 1094 C C . CYS A 1 147 ? -5.728 -3.877 -3.870 1.00 92.88 147 CYS A C 1
ATOM 1096 O O . CYS A 1 147 ? -6.179 -3.009 -4.627 1.00 92.88 147 CYS A O 1
ATOM 1098 N N . ALA A 1 148 ? -5.794 -5.180 -4.166 1.00 95.38 148 ALA A N 1
ATOM 1099 C CA . ALA A 1 148 ? -6.346 -5.727 -5.406 1.00 95.38 148 ALA A CA 1
ATOM 1100 C C . ALA A 1 148 ? -7.815 -5.346 -5.634 1.00 95.38 148 ALA A C 1
ATOM 1102 O O . ALA A 1 148 ? -8.243 -5.233 -6.782 1.00 95.38 148 ALA A O 1
ATOM 1103 N N . GLN A 1 149 ? -8.562 -5.063 -4.562 1.00 94.50 149 GLN A N 1
ATOM 1104 C CA . GLN A 1 149 ? -9.958 -4.622 -4.633 1.00 94.50 149 GLN A CA 1
ATOM 1105 C C . GLN A 1 149 ? -10.158 -3.340 -5.452 1.00 94.50 149 GLN A C 1
ATOM 1107 O O . GLN A 1 149 ? -11.258 -3.091 -5.938 1.00 94.50 149 GLN A O 1
ATOM 1112 N N . CYS A 1 150 ? -9.114 -2.512 -5.588 1.00 94.44 150 CYS A N 1
ATOM 1113 C CA . CYS A 1 150 ? -9.136 -1.305 -6.420 1.00 94.44 150 CYS A CA 1
ATOM 1114 C C . CYS A 1 150 ? -8.020 -1.287 -7.482 1.00 94.44 150 CYS A C 1
ATOM 1116 O O . CYS A 1 150 ? -8.209 -0.716 -8.553 1.00 94.44 150 CYS A O 1
ATOM 1118 N N . HIS A 1 151 ? -6.869 -1.920 -7.224 1.00 94.12 151 HIS A N 1
ATOM 1119 C CA . HIS A 1 151 ? -5.677 -1.878 -8.081 1.00 94.12 151 HIS A CA 1
ATOM 1120 C C . HIS A 1 151 ? -5.414 -3.210 -8.802 1.00 94.12 151 HIS A C 1
ATOM 1122 O O . HIS A 1 151 ? -4.334 -3.793 -8.701 1.00 94.12 151 HIS A O 1
ATOM 1128 N N . GLY A 1 152 ? -6.399 -3.704 -9.556 1.00 95.81 152 GLY A N 1
ATOM 1129 C CA . GLY A 1 152 ? -6.334 -5.028 -10.189 1.00 95.81 152 GLY A CA 1
ATOM 1130 C C . GLY A 1 152 ? -5.171 -5.221 -11.174 1.00 95.81 152 GLY A C 1
ATOM 1131 O O . GLY A 1 152 ? -4.543 -6.277 -11.182 1.00 95.81 152 GLY A O 1
ATOM 1132 N N . THR A 1 153 ? -4.830 -4.207 -11.979 1.00 95.94 153 THR A N 1
ATOM 1133 C CA . THR A 1 153 ? -3.692 -4.292 -12.918 1.00 95.94 153 THR A CA 1
ATOM 1134 C C . THR A 1 153 ? -2.363 -4.407 -12.180 1.00 95.94 153 THR A C 1
ATOM 1136 O O . THR A 1 153 ? -1.552 -5.264 -12.515 1.00 95.94 153 THR A O 1
ATOM 1139 N N . THR A 1 154 ? -2.176 -3.605 -11.131 1.00 93.88 154 THR A N 1
ATOM 1140 C CA . THR A 1 154 ? -1.001 -3.660 -10.258 1.00 93.88 154 THR A CA 1
ATOM 1141 C C . THR A 1 154 ? -0.901 -5.006 -9.550 1.00 93.88 154 THR A C 1
ATOM 1143 O O . THR A 1 154 ? 0.182 -5.575 -9.480 1.00 93.88 154 THR A O 1
ATOM 1146 N N . TYR A 1 155 ? -2.021 -5.553 -9.069 1.00 94.44 155 TYR A N 1
ATOM 1147 C CA . TYR A 1 155 ? -2.046 -6.871 -8.437 1.00 94.44 155 TYR A CA 1
ATOM 1148 C C . TYR A 1 155 ? -1.659 -7.993 -9.410 1.00 94.44 155 TYR A C 1
ATOM 1150 O O . TYR A 1 155 ? -0.827 -8.832 -9.075 1.00 94.44 155 TYR A O 1
ATOM 1158 N N . ARG A 1 156 ? -2.188 -7.977 -10.640 1.00 93.19 156 ARG A N 1
ATOM 1159 C CA . ARG A 1 156 ? -1.802 -8.929 -11.696 1.00 93.19 156 ARG A CA 1
ATOM 1160 C C . ARG A 1 156 ? -0.295 -8.898 -11.964 1.00 93.19 156 ARG A C 1
ATOM 1162 O O . ARG A 1 156 ? 0.319 -9.948 -12.135 1.00 93.19 156 ARG A O 1
ATOM 1169 N N . ASP A 1 157 ? 0.289 -7.707 -12.024 1.00 92.38 157 ASP A N 1
ATOM 1170 C CA . ASP A 1 157 ? 1.717 -7.528 -12.291 1.00 92.38 157 ASP A CA 1
ATOM 1171 C C . ASP A 1 157 ? 2.558 -7.939 -11.059 1.00 92.38 157 ASP A C 1
ATOM 1173 O O . ASP A 1 157 ? 3.569 -8.630 -11.187 1.00 92.38 157 ASP A O 1
ATOM 1177 N N . TRP A 1 158 ? 2.082 -7.643 -9.844 1.00 90.50 158 TRP A N 1
ATOM 1178 C CA . TRP A 1 158 ? 2.665 -8.122 -8.585 1.00 90.50 158 TRP A CA 1
ATOM 1179 C C . TRP A 1 158 ? 2.710 -9.655 -8.504 1.00 90.50 158 TRP A C 1
ATOM 1181 O O . TRP A 1 158 ? 3.755 -10.213 -8.170 1.00 90.50 158 TRP A O 1
ATOM 1191 N N . GLN A 1 159 ? 1.630 -10.351 -8.885 1.00 89.50 159 GLN A N 1
ATOM 1192 C CA . GLN A 1 159 ? 1.579 -11.823 -8.918 1.00 89.50 159 GLN A CA 1
ATOM 1193 C C . GLN A 1 159 ? 2.640 -12.426 -9.849 1.00 89.50 159 GLN A C 1
ATOM 1195 O O . GLN A 1 159 ? 3.100 -13.543 -9.625 1.00 89.50 159 GLN A O 1
ATOM 1200 N N . ARG A 1 160 ? 3.042 -11.684 -10.886 1.00 90.06 160 ARG A N 1
ATOM 1201 C CA . ARG A 1 160 ? 4.070 -12.084 -11.855 1.00 90.06 160 ARG A CA 1
ATOM 1202 C C . ARG A 1 160 ? 5.480 -11.647 -11.451 1.00 90.06 160 ARG A C 1
ATOM 1204 O O . ARG A 1 160 ? 6.416 -11.873 -12.210 1.00 90.06 160 ARG A O 1
ATOM 1211 N N . GLY A 1 161 ? 5.640 -11.006 -10.292 1.00 86.44 161 GLY A N 1
ATOM 1212 C CA . GLY A 1 161 ? 6.929 -10.498 -9.823 1.00 86.44 161 GLY A CA 1
ATOM 1213 C C . GLY A 1 161 ? 7.465 -9.311 -10.628 1.00 86.44 161 GLY A C 1
ATOM 1214 O O . GLY A 1 161 ? 8.658 -9.028 -10.557 1.00 86.44 161 GLY A O 1
ATOM 1215 N N . THR A 1 162 ? 6.619 -8.620 -11.401 1.00 83.38 162 THR A N 1
ATOM 1216 C CA . THR A 1 162 ? 7.032 -7.515 -12.287 1.00 83.38 162 THR A CA 1
ATOM 1217 C C . THR A 1 162 ? 6.856 -6.126 -11.665 1.00 83.38 162 THR A C 1
ATOM 1219 O O . THR A 1 162 ? 7.037 -5.133 -12.366 1.00 83.38 162 THR A O 1
ATOM 1222 N N . HIS A 1 163 ? 6.484 -6.050 -10.382 1.00 67.62 163 HIS A N 1
ATOM 1223 C CA . HIS A 1 163 ? 6.247 -4.806 -9.644 1.00 67.62 163 HIS A CA 1
ATOM 1224 C C . HIS A 1 163 ? 7.288 -4.565 -8.543 1.00 67.62 163 HIS A C 1
ATOM 1226 O O . HIS A 1 163 ? 7.639 -5.530 -7.825 1.00 67.62 163 HIS A O 1
#

Radius of gyration: 38.42 Å; chains: 1; bounding box: 59×110×78 Å

Secondary structure (DSSP, 8-state):
-------PPP-PPPP---STTSSHHHHHHHHHHHHHHHHHHH-PPP----PPPP---GGG---S-SPPPS-SS-EEEETTEEEEHHHHHTTS----TT-PPPSS-TT-----GGG-SGGGTB-SS-TTEEE-TTS-EEEGGGHHHHHHTT-HHHHHHHHTT--

Foldseek 3Di:
DDDDDDDDDDDDDPPDPPPP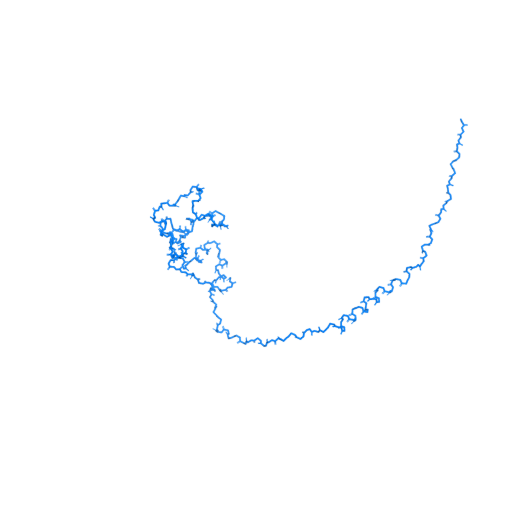PPVVVPVVVVVVVVVVVVCVVPDDDPPDPPDPDPDDDPVPDDQFQPDFQPDQQDWDADPNDTDGPCVPCVVDQDLDPPPPDDPPPNVDADPPVVCRDQVSFAPRNDRQWGAAPVRDIDGSRVVLVNVCNPPVVVSVCSGRNND